Protein AF-A0A1B2ESF1-F1 (afdb_monomer)

pLDDT: mean 72.36, std 18.57, range [35.59, 95.31]

Radius of gyration: 15.2 Å; Cα contacts (8 Å, |Δi|>4): 87; chains: 1; bounding box: 42×28×40 Å

Solvent-accessible surface area (backbone atoms only — not comparable to full-atom values): 4493 Å² total; per-residue (Å²): 137,89,78,96,65,92,81,84,80,82,81,61,78,92,73,69,70,83,72,84,81,36,78,52,73,46,77,44,63,40,80,86,82,71,40,69,60,36,31,29,32,37,39,76,45,74,50,75,56,98,93,47,73,48,77,47,65,44,79,41,86,73,47,64,74,131

Mean predicted aligned error: 10.03 Å

Secon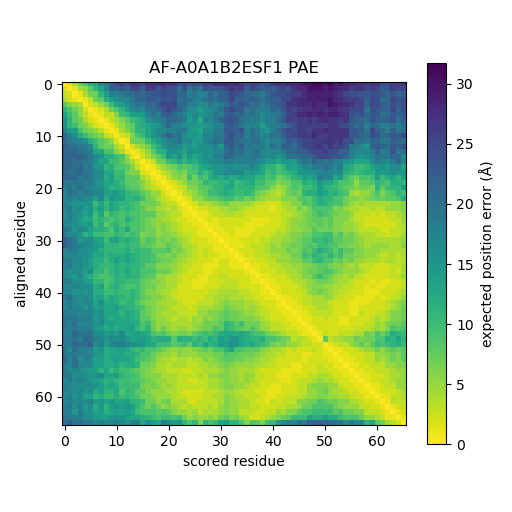dary structure (DSSP, 8-state):
------------TTS-PPPSSS--EEEEEETTTTEEEEEEEEEEEEEEETTEEEEEEEEEEEE---

Structure (mmCIF, N/CA/C/O backbone):
data_AF-A0A1B2ESF1-F1
#
_entry.id   AF-A0A1B2ESF1-F1
#
loop_
_atom_site.group_PDB
_atom_site.id
_atom_site.type_symbol
_atom_site.label_atom_id
_atom_site.label_alt_id
_atom_site.label_comp_id
_atom_site.label_asym_id
_atom_site.label_entity_id
_atom_site.label_seq_id
_atom_site.pdbx_PDB_ins_code
_atom_site.Cartn_x
_atom_site.Cartn_y
_atom_site.Cartn_z
_atom_site.occupancy
_atom_site.B_iso_or_equiv
_atom_site.auth_seq_id
_atom_site.auth_comp_id
_atom_site.auth_asym_id
_atom_site.auth_atom_id
_atom_site.pdbx_PDB_model_num
ATOM 1 N N . MET A 1 1 ? 11.936 9.340 11.390 1.00 37.12 1 MET A N 1
ATOM 2 C CA . MET A 1 1 ? 12.374 9.866 10.079 1.00 37.12 1 MET A CA 1
ATOM 3 C C . MET A 1 1 ? 12.771 8.674 9.224 1.00 37.12 1 MET A C 1
ATOM 5 O O . MET A 1 1 ? 13.620 7.916 9.666 1.00 37.12 1 MET A O 1
ATOM 9 N N . HIS A 1 2 ? 12.101 8.445 8.091 1.00 40.84 2 HIS A N 1
ATOM 10 C CA . HIS A 1 2 ? 12.357 7.302 7.206 1.00 40.84 2 HIS A CA 1
ATOM 11 C C . HIS A 1 2 ? 13.217 7.790 6.032 1.00 40.84 2 HIS A C 1
ATOM 13 O O . HIS A 1 2 ? 12.767 8.628 5.251 1.00 40.84 2 HIS A O 1
ATOM 19 N N . THR A 1 3 ? 14.470 7.345 5.965 1.00 35.75 3 THR A N 1
ATOM 20 C CA . THR A 1 3 ? 15.418 7.727 4.908 1.00 35.75 3 THR A CA 1
ATOM 21 C C . THR A 1 3 ? 15.221 6.799 3.703 1.00 35.75 3 THR A C 1
ATOM 23 O O . THR A 1 3 ? 15.222 5.584 3.903 1.00 35.75 3 THR A O 1
ATOM 26 N N . PRO A 1 4 ? 15.057 7.301 2.464 1.00 42.78 4 PRO A N 1
ATOM 27 C CA . PRO A 1 4 ? 14.876 6.447 1.293 1.00 42.78 4 PRO A CA 1
ATOM 28 C C . PRO A 1 4 ? 16.206 5.776 0.923 1.00 42.78 4 PRO A C 1
ATOM 30 O O . PRO A 1 4 ? 17.077 6.388 0.312 1.00 42.78 4 PRO A O 1
ATOM 33 N N . GLY A 1 5 ? 16.372 4.518 1.322 1.00 35.59 5 GLY A N 1
ATOM 34 C CA . GLY A 1 5 ? 17.367 3.596 0.779 1.00 35.59 5 GLY A CA 1
ATOM 35 C C . GLY A 1 5 ? 16.632 2.499 0.016 1.00 35.59 5 GLY A C 1
ATOM 36 O O . GLY A 1 5 ? 15.601 2.022 0.486 1.00 35.59 5 GLY A O 1
ATOM 37 N N . SER A 1 6 ? 17.107 2.146 -1.179 1.00 35.78 6 SER A N 1
ATOM 38 C CA . SER A 1 6 ? 16.492 1.140 -2.052 1.00 35.78 6 SER A CA 1
ATOM 39 C C . SER A 1 6 ? 16.137 -0.143 -1.297 1.00 35.78 6 SER A C 1
ATOM 41 O O . SER A 1 6 ? 17.015 -0.825 -0.773 1.00 35.78 6 SER A O 1
ATOM 43 N N . ILE A 1 7 ? 14.846 -0.480 -1.266 1.00 42.62 7 ILE A N 1
ATOM 44 C CA . ILE A 1 7 ? 14.349 -1.741 -0.716 1.00 42.62 7 ILE A CA 1
ATOM 45 C C . ILE A 1 7 ? 14.352 -2.761 -1.856 1.00 42.62 7 ILE A C 1
ATOM 47 O O . ILE A 1 7 ? 13.599 -2.623 -2.819 1.00 42.62 7 ILE A O 1
ATOM 51 N N . TYR A 1 8 ? 15.213 -3.772 -1.760 1.00 35.59 8 TYR A N 1
ATOM 52 C CA . TYR A 1 8 ? 15.184 -4.928 -2.653 1.00 35.59 8 TYR A CA 1
ATOM 53 C C . TYR A 1 8 ? 14.161 -5.926 -2.094 1.00 35.59 8 TYR A C 1
ATOM 55 O O . TYR A 1 8 ? 14.394 -6.536 -1.053 1.00 35.59 8 TYR A O 1
ATOM 63 N N . ILE A 1 9 ? 12.991 -6.027 -2.731 1.00 49.47 9 ILE A N 1
ATOM 64 C CA . ILE A 1 9 ? 11.918 -6.943 -2.318 1.00 49.47 9 ILE A CA 1
ATOM 65 C C . ILE A 1 9 ? 12.043 -8.222 -3.152 1.00 49.47 9 ILE A C 1
ATOM 67 O O . ILE A 1 9 ? 11.596 -8.269 -4.299 1.00 49.47 9 ILE A O 1
ATOM 71 N N . GLU A 1 10 ? 12.637 -9.271 -2.581 1.00 43.56 10 GLU A N 1
ATOM 72 C CA . GLU A 1 10 ? 12.533 -10.624 -3.137 1.00 43.56 10 GLU A CA 1
ATOM 73 C C . GLU A 1 10 ? 11.130 -11.169 -2.847 1.00 43.56 10 GLU A C 1
ATOM 75 O O . GLU A 1 10 ? 10.786 -11.560 -1.734 1.00 43.56 10 GLU A O 1
ATOM 80 N N . LEU A 1 11 ? 10.269 -11.126 -3.862 1.00 47.62 11 LEU A N 1
ATOM 81 C CA . LEU A 1 11 ? 8.880 -11.559 -3.766 1.00 47.62 11 LEU A CA 1
ATOM 82 C C . LEU A 1 11 ? 8.773 -13.096 -3.773 1.00 47.62 11 LEU A C 1
ATOM 84 O O . LEU A 1 11 ? 8.508 -13.699 -4.817 1.00 47.62 11 LEU A O 1
ATOM 88 N N . MET A 1 12 ? 8.896 -13.734 -2.609 1.00 45.47 12 MET A N 1
ATOM 89 C CA . MET A 1 12 ? 8.370 -15.088 -2.394 1.00 45.47 12 MET A CA 1
ATOM 90 C C . MET A 1 12 ? 6.866 -15.005 -2.084 1.00 45.47 12 MET A C 1
ATOM 92 O O . MET A 1 12 ? 6.436 -15.038 -0.936 1.00 45.47 12 MET A O 1
ATOM 96 N N . TRP A 1 13 ? 6.047 -14.874 -3.135 1.00 49.06 13 TRP A N 1
ATOM 97 C CA . TRP A 1 13 ? 4.579 -14.723 -3.056 1.00 49.06 13 TRP A CA 1
ATOM 98 C C . TRP A 1 13 ? 3.849 -15.849 -2.301 1.00 49.06 13 TRP A C 1
ATOM 100 O O . TRP A 1 13 ? 2.708 -15.663 -1.893 1.00 49.06 13 TRP A O 1
ATOM 110 N N . ALA A 1 14 ? 4.474 -17.017 -2.132 1.00 47.03 14 ALA A N 1
ATOM 111 C CA . ALA A 1 14 ? 3.870 -18.162 -1.449 1.00 47.03 14 ALA A CA 1
ATOM 112 C C . ALA A 1 14 ? 3.876 -18.039 0.089 1.00 47.03 14 ALA A C 1
ATOM 114 O O . ALA A 1 14 ? 3.171 -18.791 0.757 1.00 47.03 14 ALA A O 1
ATOM 115 N N . GLU A 1 15 ? 4.641 -17.098 0.654 1.00 46.88 15 GLU A N 1
ATOM 116 C CA . GLU A 1 15 ? 4.861 -16.990 2.107 1.00 46.88 15 GLU A CA 1
ATOM 117 C C . GLU A 1 15 ? 4.327 -15.682 2.717 1.00 46.88 15 GLU A C 1
ATOM 119 O O . GLU A 1 15 ? 4.395 -15.469 3.931 1.00 46.88 15 GLU A O 1
ATOM 124 N N . THR A 1 16 ? 3.750 -14.795 1.905 1.00 54.22 16 THR A N 1
ATOM 125 C CA . THR A 1 16 ? 3.266 -13.489 2.357 1.00 54.22 16 THR A CA 1
ATOM 126 C C . THR A 1 16 ? 1.905 -13.606 3.047 1.00 54.22 16 THR A C 1
ATOM 128 O O . THR A 1 16 ? 0.847 -13.637 2.420 1.00 54.22 16 THR A O 1
ATOM 131 N N . LYS A 1 17 ? 1.914 -13.642 4.385 1.00 57.53 17 LYS A N 1
ATOM 132 C CA . LYS A 1 17 ? 0.704 -13.414 5.191 1.00 57.53 17 LYS A CA 1
ATOM 133 C C . LYS A 1 17 ? 0.237 -11.963 5.032 1.00 57.53 17 LYS A C 1
ATOM 135 O O . LYS A 1 17 ? 1.055 -11.057 4.893 1.00 57.53 17 LYS A O 1
ATOM 140 N N . LEU A 1 18 ? -1.079 -11.747 5.093 1.00 59.81 18 LEU A N 1
ATOM 141 C CA . LEU A 1 18 ? -1.662 -10.406 5.186 1.00 59.81 18 LEU A CA 1
ATOM 142 C C . LEU A 1 18 ? -1.040 -9.655 6.368 1.00 59.81 18 LEU A C 1
ATOM 144 O O . LEU A 1 18 ? -1.032 -10.165 7.490 1.00 59.81 18 LEU A O 1
ATOM 148 N N . ASP A 1 19 ? -0.531 -8.454 6.105 1.00 64.31 19 ASP A N 1
ATOM 149 C CA . ASP A 1 19 ? 0.032 -7.593 7.138 1.00 64.31 19 ASP A CA 1
ATOM 150 C C . ASP A 1 19 ? -1.035 -7.230 8.177 1.00 64.31 19 ASP A C 1
ATOM 152 O O . ASP A 1 19 ? -2.051 -6.607 7.864 1.00 64.31 19 ASP A O 1
ATOM 156 N N . GLN A 1 20 ? -0.775 -7.619 9.425 1.00 65.62 20 GLN A N 1
ATOM 157 C CA . GLN A 1 20 ? -1.615 -7.295 10.577 1.00 65.62 20 GLN A CA 1
ATOM 158 C C . GLN A 1 20 ? -1.090 -6.099 11.381 1.00 65.62 20 GLN A C 1
ATOM 160 O O . GLN A 1 20 ? -1.724 -5.706 12.355 1.00 65.62 20 GLN A O 1
ATOM 165 N N . SER A 1 21 ? 0.050 -5.515 10.998 1.00 68.56 21 SER A N 1
ATOM 166 C CA . SER A 1 21 ? 0.595 -4.325 11.660 1.00 68.56 21 SER A CA 1
ATOM 167 C C . SER A 1 21 ? -0.031 -3.026 11.153 1.00 68.56 21 SER A C 1
ATOM 169 O O . SER A 1 21 ? -0.059 -2.038 11.880 1.00 68.56 21 SER A O 1
ATOM 171 N N . GLY A 1 22 ? -0.548 -3.016 9.919 1.00 66.56 22 GLY A N 1
ATOM 172 C CA . GLY A 1 22 ? -1.090 -1.806 9.304 1.00 66.56 22 GLY A CA 1
ATOM 173 C C . GLY A 1 22 ? -0.003 -0.857 8.793 1.00 66.56 22 GLY A C 1
ATOM 174 O O . GLY A 1 22 ? -0.305 0.289 8.478 1.00 66.56 22 GLY A O 1
ATOM 175 N N . LEU A 1 23 ? 1.251 -1.315 8.733 1.00 68.19 23 LEU A N 1
ATOM 176 C CA . LEU A 1 23 ? 2.422 -0.503 8.394 1.00 68.19 23 LEU A CA 1
ATOM 177 C C . LEU A 1 23 ? 3.055 -0.900 7.055 1.00 68.19 23 LEU A C 1
ATOM 179 O O . LEU A 1 23 ? 4.050 -0.304 6.643 1.00 68.19 23 LEU A O 1
ATOM 183 N N . SER A 1 24 ? 2.507 -1.905 6.369 1.00 74.19 24 SER A N 1
ATOM 184 C CA . SER A 1 24 ? 3.028 -2.353 5.079 1.00 74.19 24 SER A CA 1
ATOM 185 C C . SER A 1 24 ? 2.590 -1.479 3.902 1.00 74.19 24 SER A C 1
ATOM 187 O O . SER A 1 24 ? 1.528 -0.849 3.886 1.00 74.19 24 SER A O 1
ATOM 189 N N . CYS A 1 25 ? 3.431 -1.499 2.871 1.00 75.62 25 CYS A N 1
ATOM 190 C CA . CYS A 1 25 ? 3.166 -0.95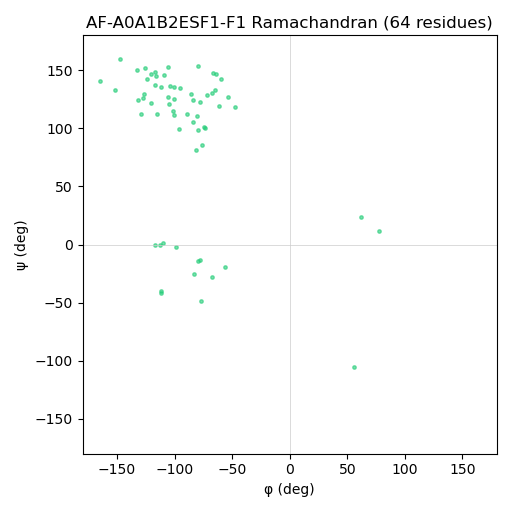4 1.551 1.00 75.62 25 CYS A CA 1
ATOM 191 C C . CYS A 1 25 ? 3.364 -2.068 0.517 1.00 75.62 25 CYS A C 1
ATOM 193 O O . CYS A 1 25 ? 4.262 -2.900 0.655 1.00 75.62 25 CYS A O 1
ATOM 195 N N . LEU A 1 26 ? 2.520 -2.087 -0.508 1.00 76.94 26 LEU A N 1
ATOM 196 C CA . LEU A 1 26 ? 2.516 -3.064 -1.583 1.00 76.94 26 LEU A CA 1
ATOM 197 C C . LEU A 1 26 ? 2.562 -2.335 -2.923 1.00 76.94 26 LEU A C 1
ATOM 199 O O . LEU A 1 26 ? 1.758 -1.444 -3.179 1.00 76.94 26 LEU A O 1
ATOM 203 N N . LEU A 1 27 ? 3.488 -2.733 -3.791 1.00 80.56 27 LEU A N 1
ATOM 204 C CA . LEU A 1 27 ? 3.559 -2.256 -5.167 1.00 80.56 27 LEU A CA 1
ATOM 205 C C . LEU A 1 27 ? 2.969 -3.317 -6.099 1.00 80.56 27 LEU A C 1
ATOM 207 O O . LEU A 1 27 ? 3.534 -4.401 -6.239 1.00 80.56 27 LEU A O 1
ATOM 211 N N . ASN A 1 28 ? 1.855 -2.992 -6.752 1.00 81.31 28 ASN A N 1
ATOM 212 C CA . ASN A 1 28 ? 1.353 -3.755 -7.885 1.00 81.31 28 ASN A CA 1
ATOM 213 C C . ASN A 1 28 ? 2.179 -3.387 -9.113 1.00 81.31 28 ASN A C 1
ATOM 215 O O . ASN A 1 28 ? 2.285 -2.216 -9.485 1.00 81.31 28 ASN A O 1
ATOM 219 N N . TYR A 1 29 ? 2.785 -4.401 -9.715 1.00 80.25 29 TYR A N 1
ATOM 220 C CA . TYR A 1 29 ? 3.703 -4.249 -10.829 1.00 80.25 29 TYR A CA 1
ATOM 221 C C . TYR A 1 29 ? 3.334 -5.220 -11.940 1.00 80.25 29 TYR A C 1
ATOM 223 O O . TYR A 1 29 ? 3.292 -6.439 -11.730 1.00 80.25 29 TYR A O 1
ATOM 231 N N . ASN A 1 30 ? 3.120 -4.684 -13.135 1.00 79.31 30 ASN A N 1
ATOM 232 C CA . ASN A 1 30 ? 2.858 -5.480 -14.313 1.00 79.31 30 ASN A CA 1
ATOM 233 C C . ASN A 1 30 ? 4.176 -6.004 -14.881 1.00 79.31 30 ASN A C 1
ATOM 235 O O . ASN A 1 30 ? 4.984 -5.262 -15.439 1.00 79.31 30 ASN A O 1
ATOM 239 N N . ARG A 1 31 ? 4.402 -7.314 -14.775 1.00 79.44 31 ARG A N 1
ATOM 240 C CA . ARG A 1 31 ? 5.636 -7.925 -15.291 1.00 79.44 31 ARG A CA 1
ATOM 241 C C . ARG A 1 31 ? 5.747 -7.882 -16.815 1.00 79.44 31 ARG A C 1
ATOM 243 O O . ARG A 1 31 ? 6.865 -7.901 -17.320 1.00 79.44 31 ARG A O 1
ATOM 250 N N . ALA A 1 32 ? 4.623 -7.865 -17.532 1.00 83.25 32 ALA A N 1
ATOM 251 C CA . 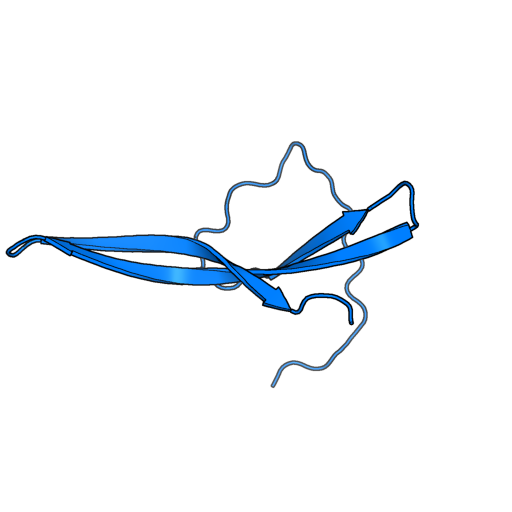ALA A 1 32 ? 4.612 -7.886 -18.989 1.00 83.25 32 ALA A CA 1
ATOM 252 C C . ALA A 1 32 ? 4.953 -6.508 -19.571 1.00 83.25 32 ALA A C 1
ATOM 254 O O . ALA A 1 32 ? 5.845 -6.418 -20.412 1.00 83.25 32 ALA A O 1
ATOM 255 N N . SER A 1 33 ? 4.303 -5.441 -19.091 1.00 84.50 33 SER A N 1
ATOM 256 C CA . SER A 1 33 ? 4.619 -4.067 -19.516 1.00 84.50 33 SER A CA 1
ATOM 257 C C . SER A 1 33 ? 5.846 -3.488 -18.814 1.00 84.50 33 SER A C 1
ATOM 259 O O . SER A 1 33 ? 6.414 -2.508 -19.280 1.00 84.50 33 SER A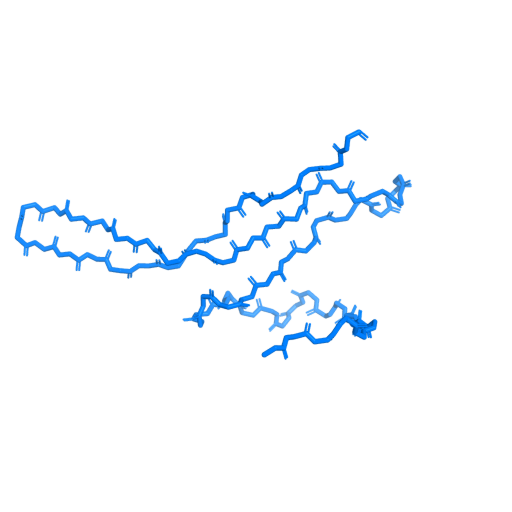 O 1
ATOM 261 N N . LYS A 1 34 ? 6.297 -4.123 -17.727 1.00 80.50 34 LYS A N 1
ATOM 262 C CA . LYS A 1 34 ? 7.358 -3.642 -16.836 1.00 80.50 34 LYS A CA 1
ATOM 263 C C . LYS A 1 34 ? 7.034 -2.315 -16.145 1.00 80.50 34 LYS A C 1
ATOM 265 O O . LYS A 1 34 ? 7.948 -1.621 -15.695 1.00 80.50 34 LYS A O 1
ATOM 270 N N . GLU A 1 35 ? 5.754 -1.996 -16.013 1.00 83.19 35 GLU A N 1
ATOM 271 C CA . GLU A 1 35 ? 5.282 -0.748 -15.424 1.00 83.19 35 GLU A CA 1
ATOM 272 C C . GLU A 1 35 ? 4.635 -0.986 -14.051 1.00 83.19 35 GLU A C 1
ATOM 274 O O . GLU A 1 35 ? 4.009 -2.028 -13.820 1.00 83.19 35 GLU A O 1
ATOM 279 N N . PRO A 1 36 ? 4.783 -0.039 -13.107 1.00 81.31 36 PRO A N 1
ATOM 280 C CA . PRO A 1 36 ? 3.957 -0.032 -11.908 1.00 81.31 36 PRO A CA 1
ATOM 281 C C . PRO A 1 36 ? 2.494 0.202 -12.303 1.00 81.31 36 PRO A C 1
ATOM 283 O O . PRO A 1 36 ? 2.229 0.943 -13.239 1.00 81.31 36 PRO A O 1
ATOM 286 N N . GLU A 1 37 ? 1.549 -0.392 -11.580 1.00 85.69 37 GLU A N 1
ATOM 287 C CA . GLU A 1 37 ? 0.108 -0.190 -11.816 1.00 85.69 37 GLU A CA 1
ATOM 288 C C . GLU A 1 37 ? -0.552 0.579 -10.674 1.00 85.69 37 GLU A C 1
ATOM 290 O O . GLU A 1 37 ? -1.407 1.432 -10.896 1.00 85.69 37 GLU A O 1
ATOM 295 N N . ASP A 1 38 ? -0.166 0.277 -9.435 1.00 86.12 38 ASP A N 1
ATOM 296 C CA . ASP A 1 38 ? -0.742 0.891 -8.241 1.00 86.12 38 ASP A CA 1
ATOM 297 C C . ASP A 1 38 ? 0.156 0.617 -7.036 1.00 86.12 38 ASP A C 1
ATOM 299 O O . ASP A 1 38 ? 0.682 -0.484 -6.868 1.00 86.12 38 ASP A O 1
ATOM 303 N N . MET A 1 39 ? 0.311 1.602 -6.167 1.00 82.31 39 MET A N 1
ATOM 304 C CA . MET A 1 39 ? 0.897 1.412 -4.853 1.00 82.3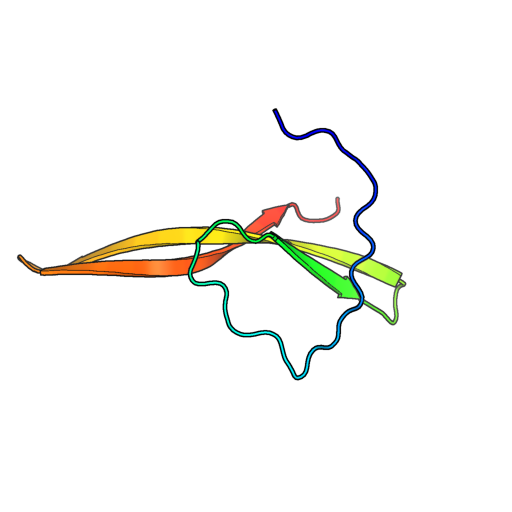1 39 MET A CA 1
ATOM 305 C C . MET A 1 39 ? -0.213 1.459 -3.818 1.00 82.31 39 MET A C 1
ATOM 307 O O . MET A 1 39 ? -0.977 2.422 -3.753 1.00 82.31 39 MET A O 1
ATOM 311 N N . ARG A 1 40 ? -0.278 0.429 -2.981 1.00 83.38 40 ARG A N 1
ATOM 312 C CA . ARG A 1 40 ? -1.277 0.281 -1.931 1.00 83.38 40 ARG A CA 1
ATOM 313 C C . ARG A 1 40 ? -0.621 0.299 -0.571 1.00 83.38 40 ARG A C 1
ATOM 315 O O . ARG A 1 40 ? 0.454 -0.257 -0.387 1.00 83.38 40 ARG A O 1
ATOM 322 N N . ILE A 1 41 ? -1.303 0.878 0.400 1.00 81.00 41 ILE A N 1
ATOM 323 C CA . ILE A 1 41 ? -0.853 0.886 1.791 1.00 81.00 41 ILE A CA 1
ATOM 324 C C . ILE A 1 41 ? -1.853 0.142 2.657 1.00 81.00 41 ILE A C 1
ATOM 326 O O . ILE A 1 41 ? -3.057 0.123 2.373 1.00 81.00 41 ILE A O 1
ATOM 330 N N . ALA A 1 42 ? -1.356 -0.492 3.710 1.00 82.38 42 ALA A N 1
ATOM 331 C CA . ALA A 1 42 ? -2.214 -0.988 4.762 1.00 82.38 42 ALA A CA 1
ATOM 332 C C . ALA A 1 42 ? -2.832 0.206 5.505 1.00 82.38 42 ALA A C 1
ATOM 334 O O . ALA A 1 42 ? -2.154 1.159 5.877 1.00 82.38 42 ALA A O 1
ATOM 335 N N . ALA A 1 43 ? -4.147 0.163 5.684 1.00 81.62 43 ALA A N 1
ATOM 336 C CA . ALA A 1 43 ? -4.903 1.167 6.409 1.00 81.62 43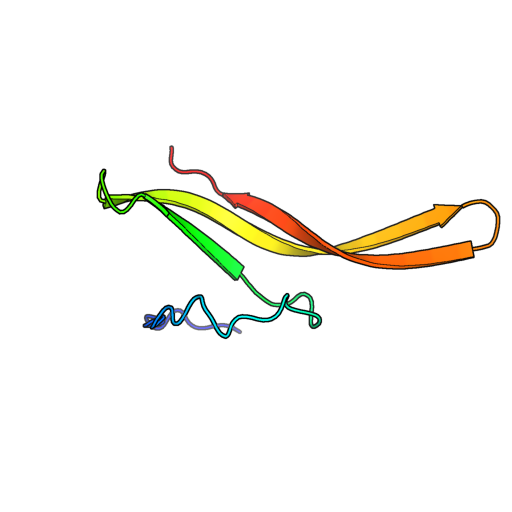 ALA A CA 1
ATOM 337 C C . ALA A 1 43 ? -5.757 0.477 7.465 1.00 81.62 43 ALA A C 1
ATOM 339 O O . ALA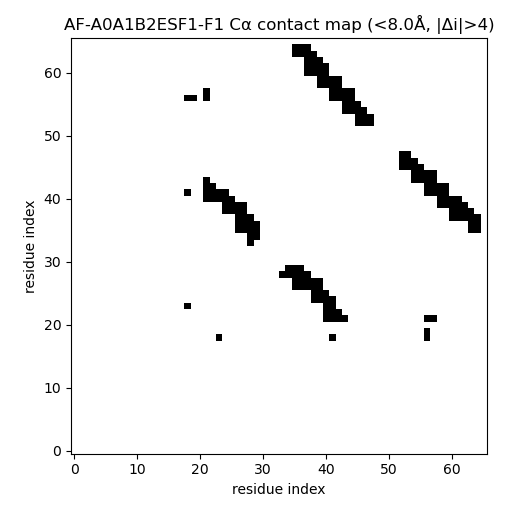 A 1 43 ? -6.549 -0.423 7.153 1.00 81.62 43 ALA A O 1
ATOM 340 N N . GLN A 1 44 ? -5.608 0.927 8.708 1.00 86.31 44 GLN A N 1
ATOM 341 C CA . GLN A 1 44 ? -6.490 0.537 9.793 1.00 86.31 44 GLN A CA 1
ATOM 342 C C . GLN A 1 44 ? -7.849 1.211 9.602 1.00 86.31 44 GLN A C 1
ATOM 344 O O . GLN A 1 44 ? -7.946 2.421 9.405 1.00 86.31 44 GLN A O 1
ATOM 349 N N . LYS A 1 45 ? -8.904 0.407 9.651 1.00 87.44 45 LYS A N 1
ATOM 350 C CA . LYS A 1 45 ? -10.290 0.839 9.536 1.00 87.44 45 LYS A CA 1
ATOM 351 C C . LYS A 1 45 ? -11.079 0.347 10.733 1.00 87.44 45 LYS A C 1
ATOM 353 O O . LYS A 1 45 ? -10.783 -0.703 11.304 1.00 87.44 45 LYS A O 1
ATOM 358 N N . SER A 1 46 ? -12.114 1.098 11.069 1.00 91.94 46 SER A N 1
ATOM 359 C CA . SER A 1 46 ? -13.117 0.709 12.044 1.00 91.94 46 SER A CA 1
ATOM 360 C C . SER A 1 46 ? -14.472 0.592 11.355 1.00 91.94 46 SER A C 1
ATOM 362 O O . SER A 1 46 ? -14.842 1.411 10.514 1.00 91.94 46 SER A O 1
ATOM 364 N N . LEU A 1 47 ? -15.207 -0.460 11.694 1.00 93.19 47 LEU A N 1
ATOM 365 C CA . LEU A 1 47 ? -16.614 -0.607 11.362 1.00 93.19 47 LEU A CA 1
ATOM 366 C C . LEU A 1 47 ? -17.398 -0.618 12.668 1.00 93.19 47 LEU A C 1
ATOM 368 O O . LEU A 1 47 ? -17.280 -1.557 13.457 1.00 93.19 47 LEU A O 1
ATOM 372 N N . SER A 1 48 ? -18.188 0.427 12.887 1.00 95.31 48 SER A N 1
ATOM 373 C CA . SER A 1 48 ? -19.072 0.527 14.044 1.00 95.31 48 SER A CA 1
ATOM 374 C C . SER A 1 48 ? -20.498 0.165 13.638 1.00 95.31 48 SER A C 1
ATOM 376 O O . SER A 1 48 ? -21.057 0.743 12.709 1.00 95.31 48 SER A O 1
ATOM 378 N N . LEU A 1 49 ? -21.079 -0.806 14.339 1.00 94.00 49 LEU A N 1
ATOM 379 C CA . LEU A 1 49 ? -22.449 -1.281 14.170 1.00 94.00 49 LEU A CA 1
ATOM 380 C C . LEU A 1 49 ? -23.119 -1.288 15.544 1.00 94.00 49 LEU A C 1
ATOM 382 O O . LEU A 1 49 ? -22.753 -2.076 16.417 1.00 94.00 49 LEU A O 1
ATOM 386 N N . LEU A 1 50 ? -24.109 -0.410 15.728 1.00 93.88 50 LEU A N 1
ATOM 387 C CA . LEU A 1 50 ? -24.774 -0.169 17.014 1.00 93.88 50 LEU A CA 1
ATOM 388 C C . LEU A 1 50 ? -23.758 0.213 18.110 1.00 93.88 50 LEU A C 1
ATOM 390 O O . LEU A 1 50 ? -23.243 1.327 18.103 1.00 93.88 50 LEU A O 1
ATOM 394 N N . PHE A 1 51 ? -23.459 -0.719 19.020 1.00 93.81 51 PHE A N 1
ATOM 395 C CA . PHE A 1 51 ? -22.521 -0.560 20.139 1.00 93.81 51 PHE A CA 1
ATOM 396 C C . PHE A 1 51 ? -21.235 -1.385 19.972 1.00 93.81 51 PHE A C 1
ATOM 398 O O . PHE A 1 51 ? -20.383 -1.387 20.858 1.00 93.81 51 PHE A O 1
ATOM 405 N N . LEU A 1 52 ? -21.089 -2.107 18.858 1.00 93.88 52 LEU A N 1
ATOM 406 C CA . LEU A 1 52 ? -19.903 -2.900 18.552 1.00 93.88 52 LEU A CA 1
ATOM 407 C C . LEU A 1 52 ? -19.008 -2.137 17.578 1.00 93.88 52 LEU A C 1
ATOM 409 O O . LEU A 1 52 ? -19.486 -1.599 16.582 1.00 93.88 52 LEU A O 1
ATOM 413 N N . THR A 1 53 ? -17.703 -2.131 17.848 1.00 94.44 53 THR A N 1
ATOM 414 C CA . THR A 1 53 ? -16.691 -1.596 16.930 1.00 94.44 53 THR A CA 1
ATOM 415 C C . THR A 1 53 ? -15.706 -2.695 16.569 1.00 94.44 53 THR A C 1
ATOM 417 O O . THR A 1 53 ? -15.042 -3.255 17.438 1.00 94.44 53 THR A O 1
ATOM 420 N N . PHE A 1 54 ? -15.591 -2.973 15.276 1.00 93.50 54 PHE A N 1
ATOM 421 C CA . PHE A 1 54 ? -14.636 -3.922 14.724 1.00 93.50 54 PHE A CA 1
ATOM 422 C C . PHE A 1 54 ? -13.498 -3.163 14.058 1.00 93.50 54 PHE A C 1
ATOM 424 O O . PHE A 1 54 ? -13.723 -2.396 13.124 1.00 93.50 54 PHE A O 1
ATOM 431 N N . ASN A 1 55 ? -12.275 -3.388 14.529 1.00 90.44 55 ASN A N 1
ATOM 432 C CA . ASN A 1 55 ? -11.077 -2.860 13.891 1.00 90.44 55 ASN A CA 1
ATOM 433 C C . ASN A 1 55 ? -10.502 -3.916 12.952 1.00 90.44 55 ASN A C 1
ATOM 435 O O . ASN A 1 55 ? -10.389 -5.083 13.323 1.00 90.44 55 ASN A O 1
ATOM 439 N N . TYR A 1 56 ? -10.138 -3.506 11.744 1.00 88.25 56 TYR A N 1
ATOM 440 C CA . TYR A 1 56 ? -9.531 -4.381 10.751 1.00 88.25 56 TYR A CA 1
ATOM 441 C C . TYR A 1 56 ? -8.540 -3.604 9.891 1.00 88.25 56 TYR A C 1
ATOM 443 O O . TYR A 1 56 ? -8.597 -2.378 9.795 1.00 88.25 56 TYR A O 1
ATOM 451 N N . ILE A 1 57 ? -7.626 -4.323 9.253 1.00 82.69 57 ILE A N 1
ATOM 452 C CA . ILE A 1 57 ? -6.680 -3.745 8.303 1.00 82.69 57 ILE A CA 1
ATOM 453 C C . ILE A 1 57 ? -7.143 -4.094 6.898 1.00 82.69 57 ILE A C 1
ATOM 455 O O . ILE A 1 57 ? -7.545 -5.222 6.614 1.00 82.69 57 ILE A O 1
ATOM 459 N N . SER A 1 58 ? -7.093 -3.108 6.010 1.00 85.31 58 SER A N 1
ATOM 460 C CA . SER A 1 58 ? -7.346 -3.305 4.586 1.00 85.31 58 SER A CA 1
ATOM 461 C C . SER A 1 58 ? -6.268 -2.626 3.760 1.00 85.31 58 SER A C 1
ATOM 463 O O . SER A 1 58 ? -5.725 -1.605 4.169 1.00 85.31 58 SER A O 1
ATOM 465 N N . SER A 1 59 ? -5.988 -3.169 2.581 1.00 83.81 59 SER A N 1
ATOM 466 C CA . SER A 1 59 ? -5.107 -2.524 1.613 1.00 83.81 59 SER A CA 1
ATOM 467 C C . SER A 1 59 ? -5.901 -1.501 0.793 1.00 83.81 59 SER A C 1
ATOM 469 O O . SER A 1 59 ? -6.916 -1.849 0.184 1.00 83.81 59 SER A O 1
ATOM 471 N N . VAL A 1 60 ? -5.466 -0.243 0.758 1.00 84.31 60 VAL A N 1
ATOM 472 C CA . VAL A 1 60 ? -6.111 0.852 0.004 1.00 84.31 60 VAL A CA 1
ATOM 473 C C . VAL A 1 60 ? -5.143 1.433 -1.021 1.00 84.31 60 VAL A C 1
ATOM 475 O O . VAL A 1 60 ? -3.941 1.442 -0.768 1.00 84.31 60 VAL A O 1
ATOM 478 N N . SER A 1 61 ? -5.648 1.890 -2.172 1.00 87.38 61 SER A N 1
ATOM 479 C CA . SER A 1 61 ? -4.804 2.566 -3.169 1.00 87.38 61 SER A CA 1
ATOM 480 C C . SER A 1 61 ? -4.276 3.874 -2.586 1.00 87.38 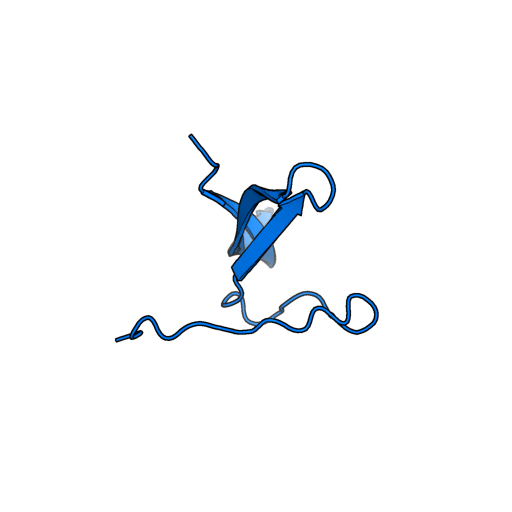61 SER A C 1
ATOM 482 O O . SER A 1 61 ? -5.016 4.634 -1.958 1.00 87.38 61 SER A O 1
ATOM 484 N N . TRP A 1 62 ? -2.976 4.091 -2.753 1.00 82.88 62 TRP A N 1
ATOM 485 C CA . TRP A 1 62 ? -2.268 5.280 -2.298 1.00 82.88 62 TRP A CA 1
ATOM 486 C C . TRP A 1 62 ? -1.784 6.124 -3.471 1.00 82.88 62 TRP A C 1
ATOM 488 O O . TRP A 1 62 ? -1.882 7.350 -3.425 1.00 82.88 62 TRP A O 1
ATOM 498 N N . LYS A 1 63 ? -1.257 5.483 -4.519 1.00 81.38 63 LYS A N 1
ATOM 499 C CA . LYS A 1 63 ? -0.729 6.184 -5.686 1.00 81.38 63 LYS A CA 1
ATOM 500 C C . LYS A 1 63 ? -0.838 5.333 -6.939 1.00 81.38 63 LYS A C 1
ATOM 502 O O . LYS A 1 63 ? -0.382 4.196 -6.950 1.00 81.38 63 LYS A O 1
ATOM 507 N N . GLN A 1 64 ? -1.328 5.945 -8.008 1.00 83.44 64 GLN A N 1
ATOM 508 C CA . GLN A 1 64 ? -1.327 5.369 -9.347 1.00 83.44 64 GLN A CA 1
ATOM 509 C C . GLN A 1 64 ? -0.252 6.048 -10.219 1.00 83.44 64 GLN A C 1
ATOM 511 O O . GLN A 1 64 ? 0.111 7.201 -9.947 1.00 83.44 64 GLN A O 1
ATOM 516 N N . PRO A 1 65 ? 0.291 5.349 -11.231 1.00 76.56 65 PRO A N 1
ATOM 517 C CA . PRO A 1 65 ? 1.076 5.971 -12.292 1.00 76.56 65 PRO A CA 1
ATOM 518 C C . PRO A 1 65 ? 0.220 7.011 -13.025 1.00 76.56 65 PRO A C 1
ATOM 520 O O . PRO A 1 65 ? -0.985 6.813 -13.184 1.00 76.56 65 PRO A O 1
ATOM 523 N N . GLY A 1 66 ? 0.845 8.123 -13.415 1.00 68.56 66 GLY A N 1
ATOM 524 C 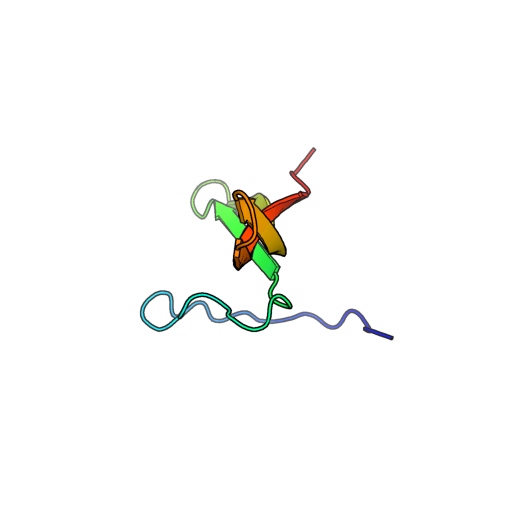CA . GLY A 1 66 ? 0.232 9.164 -14.244 1.00 68.56 66 GLY A CA 1
ATOM 525 C C . GLY A 1 66 ? 0.623 9.029 -15.703 1.00 68.56 66 GLY A C 1
ATOM 526 O O . GLY A 1 66 ? 1.643 8.354 -15.964 1.00 68.56 66 GLY A O 1
#

Nearest PDB structures (foldseek):
  1e1n-assembly1_A  TM=4.053E-01  e=2.270E+00  Bos taurus
  5wqv-assembly1_B  TM=4.702E-01  e=4.155E+00  Escherichia coli BW2952
  4apv-assembly1_A-2  TM=4.575E-01  e=4.155E+00  Klebsiella pneumoniae
  4lgv-assembly1_B  TM=4.213E-01  e=4.155E+00  Mycobacterium avium 104
  5xyu-assembly1_Q  TM=4.100E-01  e=5.292E+00  Mycolicibacterium smegmatis MC2 155

Foldseek 3Di:
DDDDDDDDDPDPVVPDDDDPVQADKDWCADPVVRGTAFIWGWDWDWDDDDPDIDIDIDTDTDDGDD

Organism: NCBI:txid1882682

Sequence (66 aa):
MHTPGSIYIELMWAETKLDQSGLSCLLNYNRASKEPEDMRIAAQKSLSLLFLTFNYISSVSWKQPG